Protein AF-I1XH68-F1 (afdb_monomer)

Structure (mmCIF, N/CA/C/O backbone):
data_AF-I1XH68-F1
#
_entry.id   AF-I1XH68-F1
#
loop_
_atom_site.group_PDB
_atom_site.id
_atom_site.type_symbol
_atom_site.label_atom_id
_atom_site.label_alt_id
_atom_site.label_comp_id
_atom_site.label_asym_id
_atom_site.label_entity_id
_atom_site.label_seq_id
_atom_site.pdbx_PDB_ins_code
_atom_site.Cartn_x
_atom_site.Cartn_y
_atom_site.Cartn_z
_atom_site.occupancy
_atom_site.B_iso_or_equiv
_atom_site.auth_seq_id
_atom_site.auth_comp_id
_atom_site.auth_asym_id
_atom_site.auth_atom_id
_atom_site.pdbx_PDB_model_num
ATOM 1 N N . MET A 1 1 ? -33.052 41.067 -39.743 1.00 40.41 1 MET A N 1
ATOM 2 C CA . MET A 1 1 ? -32.622 39.948 -38.879 1.00 40.41 1 MET A CA 1
ATOM 3 C C . MET A 1 1 ? -31.114 39.815 -39.006 1.00 40.41 1 MET A C 1
ATOM 5 O O . MET A 1 1 ? -30.659 39.546 -40.106 1.00 40.41 1 MET A O 1
ATOM 9 N N . ASN A 1 2 ? -30.345 40.061 -37.941 1.00 58.41 2 ASN A N 1
ATOM 10 C CA . ASN A 1 2 ? -28.891 39.876 -37.987 1.00 58.41 2 ASN A CA 1
ATOM 11 C C . ASN A 1 2 ? -28.581 38.387 -37.828 1.00 58.41 2 ASN A C 1
ATOM 13 O O . ASN A 1 2 ? -28.777 37.819 -36.751 1.00 58.41 2 ASN A O 1
ATOM 17 N N . GLU A 1 3 ? -28.136 37.748 -38.904 1.00 68.50 3 GLU A N 1
ATOM 18 C CA . GLU A 1 3 ? -27.635 36.382 -38.844 1.00 68.50 3 GLU A CA 1
ATOM 19 C C . GLU A 1 3 ? -26.304 36.380 -38.087 1.00 68.50 3 GLU A C 1
ATOM 21 O O . GLU A 1 3 ? -25.328 36.991 -38.517 1.00 68.50 3 GLU A O 1
ATOM 26 N N . LYS A 1 4 ? -26.278 35.727 -36.920 1.00 76.94 4 LYS A N 1
ATOM 27 C CA . LYS A 1 4 ? -25.045 35.555 -36.143 1.00 76.94 4 LYS A CA 1
ATOM 28 C C . LYS A 1 4 ? -24.027 34.785 -36.972 1.00 76.94 4 LYS A C 1
ATOM 30 O O . LYS A 1 4 ? -24.352 33.725 -37.521 1.00 76.94 4 LYS A O 1
ATOM 35 N N . SER A 1 5 ? -22.804 35.304 -37.011 1.00 80.19 5 SER A N 1
ATOM 36 C CA . SER A 1 5 ? -21.687 34.703 -37.734 1.00 80.19 5 SER A CA 1
ATOM 37 C C . SER A 1 5 ? -21.442 33.255 -37.266 1.00 80.19 5 SER A C 1
ATOM 39 O O . SER A 1 5 ? -21.780 32.882 -36.133 1.00 80.19 5 SER A O 1
ATOM 41 N N . PRO A 1 6 ? -20.877 32.383 -38.120 1.00 81.06 6 PRO A N 1
ATOM 42 C CA . PRO A 1 6 ? -20.638 30.983 -37.764 1.00 81.06 6 PRO A CA 1
ATOM 43 C C . PRO A 1 6 ? -19.770 30.824 -36.501 1.00 81.06 6 PRO A C 1
ATOM 45 O O . PRO A 1 6 ? -20.003 29.900 -35.717 1.00 81.06 6 PRO A O 1
ATOM 48 N N . SER A 1 7 ? -18.842 31.754 -36.250 1.00 80.12 7 SER A N 1
ATOM 49 C CA . SER A 1 7 ? -18.022 31.799 -35.033 1.00 80.12 7 SER A CA 1
ATOM 50 C C . SER A 1 7 ? -18.842 32.143 -33.782 1.00 80.12 7 SER A C 1
ATOM 52 O O . SER A 1 7 ? -18.723 31.453 -32.771 1.00 80.12 7 SER A O 1
ATOM 54 N N . GLU A 1 8 ? -19.752 33.118 -33.840 1.00 86.00 8 GLU A N 1
ATOM 55 C CA . GLU A 1 8 ? -20.644 33.452 -32.715 1.00 86.00 8 GLU A CA 1
ATOM 56 C C . GLU A 1 8 ? -21.584 32.299 -32.345 1.00 86.00 8 GLU A C 1
ATOM 58 O O . GLU A 1 8 ? -21.864 32.054 -31.164 1.00 86.00 8 GLU A O 1
ATOM 63 N N . ARG A 1 9 ? -22.060 31.552 -33.349 1.00 89.00 9 ARG A N 1
ATOM 64 C CA . ARG A 1 9 ? -22.889 30.356 -33.138 1.00 89.00 9 ARG A CA 1
ATOM 65 C C . ARG A 1 9 ? -22.095 29.244 -32.458 1.00 89.00 9 ARG A C 1
ATOM 67 O O . ARG A 1 9 ? -22.637 28.571 -31.581 1.00 89.00 9 ARG A O 1
ATOM 74 N N . PHE A 1 10 ? -20.830 29.060 -32.832 1.00 89.69 10 PHE A N 1
ATOM 75 C CA . PHE A 1 10 ? -19.936 28.099 -32.191 1.00 89.69 10 PHE A CA 1
ATOM 76 C C . PHE A 1 10 ? -19.645 28.481 -30.734 1.00 89.69 10 PHE A C 1
ATOM 78 O O . PHE A 1 10 ? -19.874 27.664 -29.842 1.00 89.69 10 PHE A O 1
ATOM 85 N N . LEU A 1 11 ? -19.252 29.732 -30.475 1.00 91.81 11 LEU A N 1
ATOM 86 C CA . LEU A 1 11 ? -18.965 30.232 -29.125 1.00 91.81 11 LEU A CA 1
ATOM 87 C C . LEU A 1 11 ? -20.186 30.134 -28.204 1.00 91.81 11 LEU A C 1
ATOM 89 O O . LEU A 1 11 ? -20.069 29.671 -27.072 1.00 91.81 11 LEU A O 1
ATOM 93 N N . SER A 1 12 ? -21.379 30.465 -28.707 1.00 89.31 12 SER A N 1
ATOM 94 C CA . SER A 1 12 ? -22.627 30.335 -27.939 1.00 89.31 12 SER A CA 1
ATOM 95 C C . SER A 1 12 ? -22.934 28.878 -27.567 1.00 89.31 12 SER A C 1
ATOM 97 O O . SER A 1 12 ? -23.388 28.593 -26.458 1.00 89.31 12 SER A O 1
ATOM 99 N N . ARG A 1 13 ? -22.685 27.932 -28.485 1.00 89.69 13 ARG A N 1
ATOM 100 C CA . ARG A 1 13 ? -22.879 26.493 -28.234 1.00 89.69 13 ARG A CA 1
ATOM 101 C C . ARG A 1 13 ? -21.835 25.943 -27.267 1.00 89.69 13 ARG A C 1
ATOM 103 O O . ARG A 1 13 ? -22.174 25.121 -26.420 1.00 89.69 13 ARG A O 1
ATOM 110 N N . TRP A 1 14 ? -20.590 26.395 -27.384 1.00 87.62 14 TRP A N 1
ATOM 111 C CA . TRP A 1 14 ? -19.494 25.968 -26.521 1.00 87.62 14 TRP A CA 1
ATOM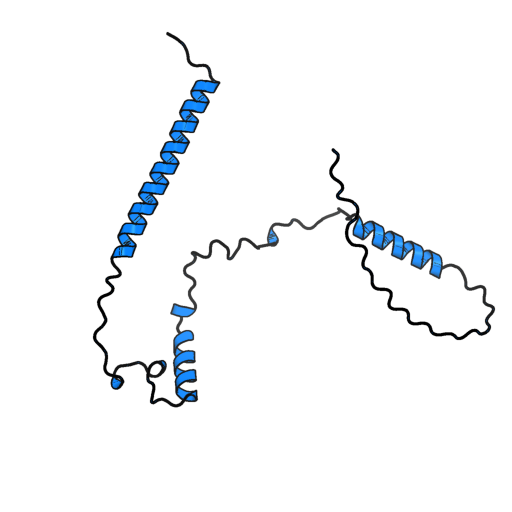 112 C C . TRP A 1 14 ? -19.646 26.498 -25.095 1.00 87.62 14 TRP A C 1
ATOM 114 O O . TRP A 1 14 ? -19.556 25.712 -24.155 1.00 87.62 14 TRP A O 1
ATOM 124 N N . SER A 1 15 ? -19.985 27.782 -24.940 1.00 90.69 15 SER A N 1
ATOM 125 C CA . SER A 1 15 ? -20.281 28.403 -23.645 1.00 90.69 15 SER A CA 1
ATOM 126 C C . SER A 1 15 ? -21.422 27.678 -22.930 1.00 90.69 15 SER A C 1
ATOM 128 O O . SER A 1 15 ? -21.255 27.261 -21.787 1.00 90.69 15 SER A O 1
ATOM 130 N N . ARG A 1 16 ? -22.536 27.402 -23.628 1.00 89.12 16 ARG A N 1
ATOM 131 C CA . ARG A 1 16 ? -23.655 26.644 -23.048 1.00 89.12 16 ARG A CA 1
ATOM 132 C C . ARG A 1 16 ? -23.243 25.236 -22.621 1.00 89.12 16 ARG A C 1
ATOM 134 O O . ARG A 1 16 ? -23.624 24.801 -21.543 1.00 89.12 16 ARG A O 1
ATOM 141 N N . ARG A 1 17 ? -22.459 24.529 -23.442 1.00 85.50 17 ARG A N 1
ATOM 142 C CA . ARG A 1 17 ? -21.965 23.188 -23.099 1.00 85.50 17 ARG A CA 1
ATOM 143 C C . ARG A 1 17 ? -21.060 23.222 -21.867 1.00 85.50 17 ARG A C 1
ATOM 145 O O . ARG A 1 17 ? -21.226 22.383 -20.997 1.00 85.50 17 ARG A O 1
ATOM 152 N N . LYS A 1 18 ? -20.147 24.193 -21.778 1.00 87.62 18 LYS A N 1
ATOM 153 C CA . LYS A 1 18 ? -19.244 24.363 -20.629 1.00 87.62 18 LYS A CA 1
ATOM 154 C C . LYS A 1 18 ? -19.980 24.756 -19.345 1.00 87.62 18 LYS A C 1
ATOM 156 O O . LYS A 1 18 ? -19.622 24.274 -18.279 1.00 87.62 18 LYS A O 1
ATOM 161 N N . GLN A 1 19 ? -21.029 25.571 -19.441 1.00 78.62 19 GLN A N 1
ATOM 162 C CA . GLN A 1 19 ? -21.893 25.873 -18.295 1.00 78.62 19 GLN A CA 1
ATOM 163 C C . GLN A 1 19 ? -22.697 24.644 -17.852 1.00 78.62 19 GLN A C 1
ATOM 165 O O . GLN A 1 19 ? -22.799 24.381 -16.663 1.00 78.62 19 GLN A O 1
ATOM 170 N N . GLN A 1 20 ? -23.220 23.850 -18.792 1.00 78.25 20 GLN A N 1
ATOM 171 C CA . GLN A 1 20 ? -23.956 22.623 -18.467 1.00 78.25 20 GLN A CA 1
ATOM 172 C C . GLN A 1 20 ? -23.083 21.558 -17.791 1.00 78.25 20 GLN A C 1
ATOM 174 O O . GLN A 1 20 ? -23.575 20.881 -16.896 1.00 78.25 20 GLN A O 1
ATOM 179 N N . THR A 1 21 ? -21.812 21.408 -18.187 1.00 76.88 21 THR A N 1
ATOM 180 C CA . THR A 1 21 ? -20.889 20.469 -17.522 1.00 76.88 21 THR A CA 1
ATOM 181 C C . THR A 1 21 ? -20.563 20.907 -16.100 1.00 76.88 21 THR A C 1
ATOM 183 O O . THR A 1 21 ? -20.602 20.082 -15.202 1.00 76.88 21 THR A O 1
ATOM 186 N N . ASN A 1 22 ? -20.326 22.204 -15.885 1.00 75.25 22 ASN A N 1
ATOM 187 C CA . ASN A 1 22 ? -20.013 22.742 -14.561 1.00 75.25 22 ASN A CA 1
ATOM 188 C C . ASN A 1 22 ? -21.203 22.579 -13.587 1.00 75.25 22 ASN A C 1
ATOM 190 O O . ASN A 1 22 ? -21.033 22.046 -12.500 1.00 75.25 22 ASN A O 1
ATOM 194 N N . ILE A 1 23 ? -22.433 22.866 -14.035 1.00 73.00 23 ILE A N 1
ATOM 195 C CA . ILE A 1 23 ? -23.653 22.644 -13.231 1.00 73.00 23 ILE A CA 1
ATOM 196 C C . ILE A 1 23 ? -23.871 21.147 -12.926 1.00 73.00 23 ILE A C 1
ATOM 198 O O . ILE A 1 23 ? -24.336 20.783 -11.846 1.00 73.00 23 ILE A O 1
ATOM 202 N N . ALA A 1 24 ? -23.553 20.251 -13.867 1.00 68.19 24 ALA A N 1
ATOM 203 C CA . ALA A 1 24 ? -23.648 18.808 -13.637 1.00 68.19 24 ALA A CA 1
ATOM 204 C C . ALA A 1 24 ? -22.602 18.306 -12.622 1.00 68.19 24 ALA A C 1
ATOM 206 O O . ALA A 1 24 ? -22.910 17.426 -11.823 1.00 68.19 24 ALA A O 1
ATOM 207 N N . GLU A 1 25 ? -21.397 18.880 -12.623 1.00 64.56 25 GLU A N 1
ATOM 208 C CA . GLU A 1 25 ? -20.341 18.589 -11.644 1.00 64.56 25 GLU A CA 1
ATOM 209 C C . GLU A 1 25 ? -20.702 19.133 -10.252 1.00 64.56 25 GLU A C 1
ATOM 211 O O . GLU A 1 25 ? -20.626 18.393 -9.273 1.00 64.56 25 GLU A O 1
ATOM 216 N N . GLU A 1 26 ? -21.196 20.370 -10.147 1.00 60.88 26 GLU A N 1
ATOM 217 C CA . GLU A 1 26 ? -21.647 20.962 -8.877 1.00 60.88 26 GLU A CA 1
ATOM 218 C C . GLU A 1 26 ? -22.806 20.161 -8.259 1.00 60.88 26 GLU A C 1
ATOM 220 O O . GLU A 1 26 ? -22.746 19.771 -7.094 1.00 60.88 26 GLU A O 1
ATOM 225 N N . THR A 1 27 ? -23.815 19.793 -9.056 1.00 60.19 27 THR A N 1
ATOM 226 C CA . THR A 1 27 ? -24.951 18.985 -8.568 1.00 60.19 27 THR A CA 1
ATOM 227 C C . THR A 1 27 ? -24.573 17.544 -8.211 1.00 60.19 27 THR A C 1
ATOM 229 O O . THR A 1 27 ? -25.211 16.950 -7.340 1.00 60.19 27 THR A O 1
ATOM 232 N N . ALA A 1 28 ? -23.545 16.964 -8.840 1.00 59.97 28 ALA A N 1
ATOM 233 C CA . ALA A 1 28 ? -23.004 15.661 -8.449 1.00 59.97 28 ALA A CA 1
ATOM 234 C C . ALA A 1 28 ? -22.205 15.749 -7.137 1.00 59.97 28 ALA A C 1
ATOM 236 O O . ALA A 1 28 ? -22.332 14.872 -6.280 1.00 59.97 28 ALA A O 1
ATOM 237 N N . THR A 1 29 ? -21.454 16.836 -6.947 1.00 58.41 29 THR A N 1
ATOM 238 C CA . THR A 1 29 ? -20.648 17.082 -5.742 1.00 58.41 29 THR A CA 1
ATOM 239 C C . THR A 1 29 ? -21.539 17.337 -4.522 1.00 58.41 29 THR A C 1
ATOM 241 O O . THR A 1 29 ? -21.320 16.751 -3.464 1.00 58.41 29 THR A O 1
ATOM 244 N N . GLU A 1 30 ? -22.621 18.109 -4.674 1.00 57.22 30 GLU A N 1
ATOM 245 C CA . GLU A 1 30 ? -23.604 18.358 -3.605 1.00 57.22 30 GLU A CA 1
ATOM 246 C C . GLU A 1 30 ? -24.369 17.091 -3.185 1.00 57.22 30 GLU A C 1
ATOM 248 O O . GLU A 1 30 ? -24.631 16.875 -1.999 1.00 57.22 30 GLU A O 1
ATOM 253 N N . LYS A 1 31 ? -24.698 16.209 -4.137 1.00 57.34 31 LYS A N 1
ATOM 254 C CA . LYS A 1 31 ? -25.375 14.935 -3.840 1.00 57.34 31 LYS A CA 1
ATOM 255 C C . LYS A 1 31 ? -24.461 13.942 -3.117 1.00 57.34 31 LYS A C 1
ATOM 257 O O . LYS A 1 31 ? -24.944 13.170 -2.289 1.00 57.34 31 LYS A O 1
ATOM 262 N N . SER A 1 32 ? -23.161 13.981 -3.409 1.00 56.66 32 SER A N 1
ATOM 263 C CA . SER A 1 32 ? -22.158 13.174 -2.710 1.00 56.66 32 SER A CA 1
ATOM 264 C C . SER A 1 32 ? -21.905 13.710 -1.295 1.00 56.66 32 SER A C 1
ATOM 266 O O . SER A 1 32 ? -21.931 12.941 -0.336 1.00 56.66 32 SER A O 1
ATOM 268 N N . ALA A 1 33 ? -21.812 15.035 -1.135 1.00 54.75 33 ALA A N 1
ATOM 269 C CA . ALA A 1 33 ? -21.614 15.685 0.162 1.00 54.75 33 ALA A CA 1
ATOM 270 C C . ALA A 1 33 ? -22.790 15.483 1.141 1.00 54.75 33 ALA A C 1
ATOM 272 O O . ALA A 1 33 ? -22.579 15.389 2.348 1.00 54.75 33 ALA A O 1
ATOM 273 N N . LEU A 1 34 ? -24.033 15.362 0.652 1.00 53.03 34 LEU A N 1
ATOM 274 C CA . LEU A 1 34 ? -25.195 15.082 1.510 1.00 53.03 34 LEU A CA 1
ATOM 275 C C . LEU A 1 34 ? -25.165 13.664 2.117 1.00 53.03 34 LEU A C 1
ATOM 277 O O . LEU A 1 34 ? -25.792 13.426 3.148 1.00 53.03 34 LEU A O 1
ATOM 281 N N . THR A 1 35 ? -24.433 12.727 1.508 1.00 50.09 35 THR A N 1
ATOM 282 C CA . THR A 1 35 ? -24.331 11.344 2.006 1.00 50.09 35 THR A CA 1
ATOM 283 C C . THR A 1 35 ? -23.272 11.209 3.110 1.00 50.09 35 THR A C 1
ATOM 285 O O . THR A 1 35 ? -23.460 10.418 4.032 1.00 50.09 35 THR A O 1
ATOM 288 N N . GLU A 1 36 ? -22.210 12.023 3.093 1.00 52.81 36 GLU A N 1
ATOM 289 C CA . GLU A 1 36 ? -21.150 11.996 4.118 1.00 52.81 36 GLU A CA 1
ATOM 290 C C . GLU A 1 36 ? -21.560 12.626 5.460 1.00 52.81 36 GLU A C 1
ATOM 292 O O . GLU A 1 36 ? -21.035 12.249 6.506 1.00 52.81 36 GLU A O 1
ATOM 297 N N . GLN A 1 37 ? -22.549 13.526 5.479 1.00 51.16 37 GLN A N 1
ATOM 298 C CA . GLN A 1 37 ? -22.984 14.198 6.716 1.00 51.16 37 GLN A CA 1
ATOM 299 C C . GLN A 1 37 ? -23.811 13.322 7.674 1.00 51.16 37 GLN A C 1
ATOM 301 O O . GLN A 1 37 ? -24.247 13.802 8.718 1.00 51.16 37 GLN A O 1
ATOM 306 N N . ASN A 1 38 ? -24.024 12.039 7.362 1.00 47.84 38 ASN A N 1
ATOM 307 C CA . ASN A 1 38 ? -24.677 11.090 8.274 1.00 47.84 38 ASN A CA 1
ATOM 308 C C . ASN A 1 38 ? -23.691 10.298 9.153 1.00 47.84 38 ASN A C 1
ATOM 310 O O . ASN A 1 38 ? -24.082 9.348 9.828 1.00 47.84 38 ASN A O 1
ATOM 314 N N . LEU A 1 39 ? -22.417 10.698 9.193 1.00 51.91 39 LEU A N 1
ATOM 315 C CA . LEU A 1 39 ? -21.490 10.306 10.253 1.00 51.91 39 LEU A CA 1
ATOM 316 C C . LEU A 1 39 ? -21.767 11.182 11.481 1.00 51.91 39 LEU A C 1
ATOM 318 O O . LEU A 1 39 ? -21.041 12.124 11.781 1.00 51.91 39 LEU A O 1
ATOM 322 N N . THR A 1 40 ? -22.881 10.905 12.159 1.00 47.69 40 THR A N 1
ATOM 323 C CA . THR A 1 40 ? -23.170 11.509 13.462 1.00 47.69 40 THR A CA 1
ATOM 324 C C . THR A 1 40 ? -22.078 11.071 14.439 1.00 47.69 40 THR A C 1
ATOM 326 O O . THR A 1 40 ? -21.977 9.892 14.774 1.00 47.69 40 THR A O 1
ATOM 329 N N . ASP A 1 41 ? -21.269 12.035 14.875 1.00 55.59 41 ASP A N 1
ATOM 330 C CA . ASP A 1 41 ? -20.301 11.962 15.975 1.00 55.59 41 ASP A CA 1
ATOM 331 C C . ASP A 1 41 ? -21.053 11.881 17.319 1.00 55.59 41 ASP A C 1
ATOM 333 O O . ASP A 1 41 ? -20.973 12.760 18.175 1.00 55.59 41 ASP A O 1
ATOM 337 N N . GLU A 1 42 ? -21.902 10.861 17.475 1.00 55.59 42 GLU A N 1
ATOM 338 C CA . GLU A 1 42 ? -22.427 10.500 18.786 1.00 55.59 42 GLU A CA 1
ATOM 339 C C . GLU A 1 42 ? -21.307 9.741 19.509 1.00 55.59 42 GLU A C 1
ATOM 341 O O . GLU A 1 42 ? -20.822 8.733 18.978 1.00 55.59 42 GLU A O 1
ATOM 346 N N . PRO A 1 43 ? -20.863 10.186 20.699 1.00 56.25 43 PRO A N 1
ATOM 347 C CA . PRO A 1 43 ? -19.843 9.468 21.439 1.00 56.25 43 PRO A CA 1
ATOM 348 C C . PRO A 1 43 ? -20.364 8.064 21.739 1.00 56.25 43 PRO A C 1
ATOM 350 O O . PRO A 1 43 ? -21.298 7.882 22.522 1.00 56.25 43 PRO A O 1
ATOM 353 N N . ALA A 1 44 ? -19.754 7.068 21.095 1.00 63.28 44 ALA A N 1
ATOM 354 C CA . ALA A 1 44 ? -20.043 5.669 21.355 1.00 63.28 44 ALA A CA 1
ATOM 355 C C . ALA A 1 44 ? -19.987 5.419 22.873 1.00 63.28 44 ALA A C 1
ATOM 357 O O . ALA A 1 44 ? -19.077 5.933 23.536 1.00 63.28 44 ALA A O 1
ATOM 358 N N . PRO A 1 45 ? -20.928 4.643 23.445 1.00 63.22 45 PRO A N 1
ATOM 359 C CA . PRO A 1 45 ? -20.936 4.378 24.875 1.00 63.22 45 PRO A CA 1
ATOM 360 C C . PRO A 1 45 ? -19.572 3.820 25.279 1.00 63.22 45 PRO A C 1
ATOM 362 O O . PRO A 1 45 ? -19.063 2.901 24.629 1.00 63.22 45 PRO A O 1
ATOM 365 N N . ALA A 1 46 ? -18.974 4.406 26.319 1.00 62.06 46 ALA A N 1
ATOM 366 C CA . ALA A 1 46 ? -17.694 3.975 26.861 1.00 62.06 46 ALA A CA 1
ATOM 367 C C . ALA A 1 46 ? -17.799 2.493 27.245 1.00 62.06 46 ALA A C 1
ATOM 369 O O . ALA A 1 46 ? -18.370 2.141 28.275 1.00 62.06 46 ALA A O 1
ATOM 370 N N . LYS A 1 47 ? -17.308 1.615 26.367 1.00 64.62 47 LYS A N 1
ATOM 371 C CA . LYS A 1 47 ? -17.255 0.179 26.623 1.00 64.62 47 LYS A CA 1
ATOM 372 C C . LYS A 1 47 ? -16.263 -0.062 27.745 1.00 64.62 47 LYS A C 1
ATOM 374 O O . LYS A 1 47 ? -15.164 0.494 27.733 1.00 64.62 47 LYS A O 1
ATOM 379 N N . GLU A 1 48 ? -16.649 -0.897 28.699 1.00 73.38 48 GLU A N 1
ATOM 380 C CA . GLU A 1 48 ? -15.737 -1.334 29.745 1.00 73.38 48 GLU A CA 1
ATOM 381 C C . GLU A 1 48 ? -14.500 -2.004 29.119 1.00 73.38 48 GLU A C 1
ATOM 383 O O . GLU A 1 48 ? -14.619 -2.676 28.089 1.00 73.38 48 GLU A O 1
ATOM 388 N N . PRO A 1 49 ? -13.302 -1.877 29.721 1.00 65.12 49 PRO A N 1
ATOM 389 C CA . PRO A 1 49 ? -12.057 -2.445 29.182 1.00 65.12 49 PRO A CA 1
ATOM 390 C C . PRO A 1 49 ? -12.139 -3.963 28.937 1.00 65.12 49 PRO A C 1
ATOM 392 O O . PRO A 1 49 ? -11.418 -4.499 28.093 1.00 65.12 49 PRO A O 1
ATOM 395 N N . ALA A 1 50 ? -13.052 -4.656 29.626 1.00 69.75 50 ALA A N 1
ATOM 396 C CA . ALA A 1 50 ? -13.340 -6.074 29.437 1.00 69.75 50 ALA A CA 1
ATOM 397 C C . ALA A 1 50 ? -14.028 -6.402 28.096 1.00 69.75 50 ALA A C 1
ATOM 399 O O . ALA A 1 50 ? -13.837 -7.507 27.585 1.00 69.75 50 ALA A O 1
ATOM 400 N N . ASP A 1 51 ? -14.744 -5.452 27.494 1.00 79.19 51 ASP A N 1
ATOM 401 C CA . ASP A 1 51 ? -15.433 -5.606 26.204 1.00 79.19 51 ASP A CA 1
ATOM 402 C C . ASP A 1 51 ? -14.584 -5.135 25.018 1.00 79.19 51 ASP A C 1
ATOM 404 O O . ASP A 1 51 ? -14.928 -5.358 23.853 1.00 79.19 51 ASP A O 1
ATOM 408 N N . LEU A 1 52 ? -13.447 -4.492 25.294 1.00 83.06 52 LEU A N 1
ATOM 409 C CA . LEU A 1 52 ? -12.529 -4.053 24.255 1.00 83.06 52 LEU A CA 1
ATOM 410 C C . LEU A 1 52 ? -11.792 -5.256 23.650 1.00 83.06 52 LEU A C 1
ATOM 412 O O . LEU A 1 52 ? -11.468 -6.217 24.357 1.00 83.06 52 LEU A O 1
ATOM 416 N N . PRO A 1 53 ? -11.476 -5.236 22.348 1.00 84.62 53 PRO A N 1
ATOM 417 C CA . PRO A 1 53 ? -10.647 -6.269 21.748 1.00 84.62 53 PRO A CA 1
ATOM 418 C C . PRO A 1 53 ? -9.240 -6.260 22.367 1.00 84.62 53 PRO A C 1
ATOM 420 O O . PRO A 1 53 ? -8.736 -5.220 22.784 1.00 84.62 53 PRO A O 1
ATOM 423 N N . LEU A 1 54 ? -8.581 -7.423 22.395 1.00 86.00 54 LEU A N 1
ATOM 424 C CA . LEU A 1 54 ? -7.283 -7.624 23.064 1.00 86.00 54 LEU A CA 1
ATOM 425 C C . LEU A 1 54 ? -6.197 -6.609 22.669 1.00 86.00 54 LEU A C 1
ATOM 427 O O . LEU A 1 54 ? -5.345 -6.279 23.484 1.00 86.00 54 LEU A O 1
ATOM 431 N N . TRP A 1 55 ? -6.223 -6.103 21.433 1.00 87.88 55 TRP A N 1
ATOM 432 C CA . TRP A 1 55 ? -5.254 -5.115 20.954 1.00 87.88 55 TRP A CA 1
ATOM 433 C C . TRP A 1 55 ? -5.497 -3.690 21.481 1.00 87.88 55 TRP A C 1
ATOM 435 O O . TRP A 1 55 ? -4.595 -2.860 21.391 1.00 87.88 55 TRP A O 1
ATOM 445 N N . GLN A 1 56 ? -6.679 -3.393 22.025 1.00 88.44 56 GLN A N 1
ATOM 446 C CA . GLN A 1 56 ? -7.059 -2.067 22.528 1.00 88.44 56 GLN A CA 1
ATOM 447 C C . GLN A 1 56 ? -6.969 -1.965 24.060 1.00 88.44 56 GLN A C 1
ATOM 449 O O . GLN A 1 56 ? -7.010 -0.868 24.602 1.00 88.44 56 GLN A O 1
ATOM 454 N N . ARG A 1 57 ? -6.818 -3.095 24.760 1.00 88.12 57 ARG A N 1
ATOM 455 C CA . ARG A 1 57 ? -6.637 -3.127 26.217 1.00 88.12 57 ARG A CA 1
ATOM 456 C C . ARG A 1 57 ? -5.227 -2.666 26.603 1.00 88.12 57 ARG A C 1
ATOM 458 O O . ARG A 1 57 ? -4.260 -2.950 25.889 1.00 88.12 57 ARG A O 1
ATOM 465 N N . GLU A 1 58 ? -5.119 -1.970 27.732 1.00 84.25 58 GLU A N 1
ATOM 466 C CA . GLU A 1 58 ? -3.835 -1.520 28.293 1.00 84.25 58 GLU A CA 1
ATOM 467 C C . GLU A 1 58 ? -3.147 -2.620 29.119 1.00 84.25 58 GLU A C 1
ATOM 469 O O . GLU A 1 58 ? -1.925 -2.729 29.089 1.00 84.25 58 GLU A O 1
ATOM 474 N N . ASP A 1 59 ? -3.922 -3.517 29.735 1.00 85.06 59 ASP A N 1
ATOM 475 C CA . ASP A 1 59 ? -3.438 -4.566 30.651 1.00 85.06 59 ASP A CA 1
ATOM 476 C C . ASP A 1 59 ? -2.883 -5.832 29.958 1.00 85.06 59 ASP A C 1
ATOM 478 O O . ASP A 1 59 ? -2.856 -6.916 30.545 1.00 85.06 59 ASP A O 1
ATOM 482 N N . VAL A 1 60 ? -2.486 -5.748 28.684 1.00 87.00 60 VAL A N 1
ATOM 483 C CA . VAL A 1 60 ? -2.084 -6.916 27.880 1.00 87.00 60 VAL A CA 1
ATOM 484 C C . VAL A 1 60 ? -0.596 -6.869 27.552 1.00 87.00 60 VAL A C 1
ATOM 486 O O . VAL A 1 60 ? -0.072 -5.844 27.117 1.00 87.00 60 VAL A O 1
ATOM 489 N N . ASP A 1 61 ? 0.070 -8.016 27.706 1.00 92.94 61 ASP A N 1
ATOM 490 C CA . ASP A 1 61 ? 1.474 -8.203 27.340 1.00 92.94 61 ASP A CA 1
ATOM 491 C C . ASP A 1 61 ? 1.754 -7.750 25.886 1.00 92.94 61 ASP A C 1
ATOM 493 O O . ASP A 1 61 ? 0.973 -8.062 24.970 1.00 92.94 61 ASP A O 1
ATOM 497 N N . PRO A 1 62 ? 2.861 -7.023 25.633 1.00 90.25 62 PRO A N 1
ATOM 498 C CA . PRO A 1 62 ? 3.165 -6.461 24.320 1.00 90.25 62 PRO A CA 1
ATOM 499 C C . PRO A 1 62 ? 3.246 -7.501 23.198 1.00 90.25 62 PRO A C 1
ATOM 501 O O . PRO A 1 62 ? 2.906 -7.178 22.057 1.00 90.25 62 PRO A O 1
ATOM 504 N N . GLU A 1 63 ? 3.665 -8.738 23.473 1.00 93.25 63 GLU A N 1
ATOM 505 C CA . GLU A 1 63 ? 3.747 -9.779 22.446 1.00 93.25 63 GLU A CA 1
ATOM 506 C C . GLU A 1 63 ? 2.352 -10.279 22.059 1.00 93.25 63 GLU A C 1
ATOM 508 O O . GLU A 1 63 ? 2.024 -10.408 20.876 1.00 93.25 63 GLU A O 1
ATOM 513 N N . THR A 1 64 ? 1.475 -10.443 23.047 1.00 91.44 64 THR A N 1
ATOM 514 C CA . THR A 1 64 ? 0.067 -10.801 22.820 1.00 91.44 64 THR A CA 1
ATOM 515 C C . THR A 1 64 ? -0.667 -9.704 22.041 1.00 91.44 64 THR A C 1
ATOM 517 O O . THR A 1 64 ? -1.421 -9.991 21.105 1.00 91.44 64 THR A O 1
ATOM 520 N N . LYS A 1 65 ? -0.385 -8.430 22.346 1.00 93.00 65 LYS A N 1
ATOM 521 C CA . LYS A 1 65 ? -0.922 -7.274 21.610 1.00 93.00 65 LYS A CA 1
ATOM 522 C C . LYS A 1 65 ? -0.468 -7.265 20.147 1.00 93.00 65 LYS A C 1
ATOM 524 O O . LYS A 1 65 ? -1.297 -7.094 19.249 1.00 93.00 65 LYS A O 1
ATOM 529 N N . LYS A 1 66 ? 0.819 -7.523 19.881 1.00 93.31 66 LYS A N 1
ATOM 530 C CA . LYS A 1 66 ? 1.358 -7.655 18.514 1.00 93.31 66 LYS A CA 1
ATOM 531 C C . LYS A 1 66 ? 0.698 -8.794 17.742 1.00 93.31 66 LYS A C 1
ATOM 533 O O . LYS A 1 66 ? 0.366 -8.624 16.570 1.00 93.31 66 LYS A O 1
ATOM 538 N N . GLN A 1 67 ? 0.482 -9.946 18.375 1.00 94.81 67 GLN A N 1
ATOM 539 C CA . GLN A 1 67 ? -0.198 -11.077 17.739 1.00 94.81 67 GLN A CA 1
ATOM 540 C C . GLN A 1 67 ? -1.659 -10.755 17.408 1.00 94.81 67 GLN A C 1
ATOM 542 O O . GLN A 1 67 ? -2.109 -11.044 16.298 1.00 94.81 67 GLN A O 1
ATOM 547 N N . ALA A 1 68 ? -2.380 -10.101 18.323 1.00 93.56 68 ALA A N 1
ATOM 548 C CA . ALA A 1 68 ? -3.753 -9.663 18.092 1.00 93.56 68 ALA A CA 1
ATOM 549 C C . ALA A 1 68 ? -3.855 -8.675 16.915 1.00 93.56 68 ALA A C 1
ATOM 551 O O . ALA A 1 68 ? -4.712 -8.848 16.047 1.00 93.56 68 ALA A O 1
ATOM 552 N N . LEU A 1 69 ? -2.945 -7.696 16.831 1.00 93.06 69 LEU A N 1
ATOM 553 C CA . LEU A 1 69 ? -2.858 -6.769 15.696 1.00 93.06 69 LEU A CA 1
ATOM 554 C C . LEU A 1 69 ? -2.514 -7.492 14.390 1.00 93.06 69 LEU A C 1
ATOM 556 O O . LEU A 1 69 ? -3.144 -7.259 13.361 1.00 93.06 69 LEU A O 1
ATOM 560 N N . ARG A 1 70 ? -1.564 -8.430 14.422 1.00 94.50 70 ARG A N 1
ATOM 561 C CA . ARG A 1 70 ? -1.190 -9.210 13.236 1.00 94.50 70 ARG A CA 1
ATOM 562 C C . ARG A 1 70 ? -2.347 -10.061 12.713 1.00 94.50 70 ARG A C 1
ATOM 564 O O . ARG A 1 70 ? -2.498 -10.205 11.505 1.00 94.50 70 ARG A O 1
ATOM 571 N N . ASN A 1 71 ? -3.182 -10.590 13.603 1.00 92.56 71 ASN A N 1
ATOM 572 C CA . ASN A 1 71 ? -4.399 -11.301 13.221 1.00 92.56 71 ASN A CA 1
ATOM 573 C C . ASN A 1 71 ? -5.487 -10.356 12.688 1.00 92.56 71 ASN A C 1
ATOM 575 O O . ASN A 1 71 ? -6.229 -10.746 11.790 1.00 92.56 71 ASN A O 1
ATOM 579 N N . LEU A 1 72 ? -5.578 -9.123 13.200 1.00 92.19 72 LEU A N 1
ATOM 580 C CA . LEU A 1 72 ? -6.515 -8.110 12.708 1.00 92.19 72 LEU A CA 1
ATOM 581 C C . LEU A 1 72 ? -6.221 -7.744 11.249 1.00 92.19 72 LEU A C 1
ATOM 583 O O . LEU A 1 72 ? -7.109 -7.873 10.410 1.00 92.19 72 LEU A O 1
ATOM 587 N N . PHE A 1 73 ? -4.974 -7.378 10.943 1.00 92.69 73 PHE A N 1
ATOM 588 C CA . PHE A 1 73 ? -4.563 -6.966 9.594 1.00 92.69 73 PHE A CA 1
ATOM 589 C C . PHE A 1 73 ? -4.456 -8.121 8.589 1.00 92.69 73 PHE A C 1
ATOM 591 O O . PHE A 1 73 ? -4.360 -7.887 7.392 1.00 92.69 73 PHE A O 1
ATOM 598 N N . ARG A 1 74 ? -4.511 -9.379 9.046 1.00 94.00 74 ARG A N 1
ATOM 599 C CA . ARG A 1 74 ? -4.616 -10.558 8.168 1.00 94.00 74 ARG A CA 1
ATOM 600 C C . ARG A 1 74 ? -6.028 -10.815 7.642 1.00 94.00 74 ARG A C 1
ATOM 602 O O . ARG A 1 74 ? -6.203 -11.708 6.816 1.00 94.00 74 ARG A O 1
ATOM 609 N N . LYS A 1 75 ? -7.047 -10.112 8.144 1.00 92.88 75 LYS A N 1
ATOM 610 C CA . LYS A 1 75 ? -8.422 -10.295 7.665 1.00 92.88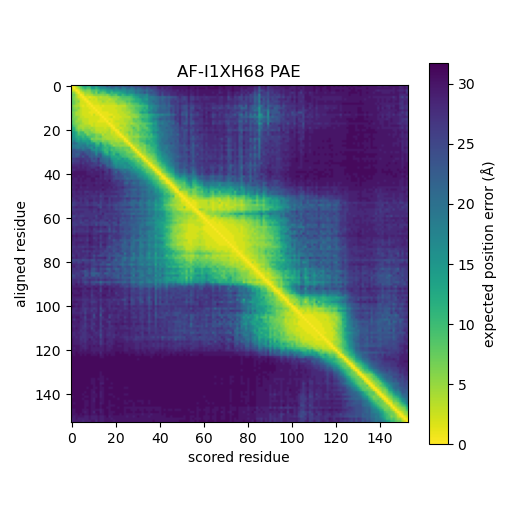 75 LYS A CA 1
ATOM 611 C C . LYS A 1 75 ? -8.542 -9.803 6.215 1.00 92.88 75 LYS A C 1
ATOM 613 O O . LYS A 1 75 ? -8.003 -8.744 5.903 1.00 92.88 75 LYS A O 1
ATOM 618 N N . PRO A 1 76 ? -9.317 -10.497 5.361 1.00 88.38 76 PRO A N 1
ATOM 619 C CA . PRO A 1 76 ? -9.411 -10.183 3.932 1.00 88.38 76 PRO A CA 1
ATOM 620 C C . PRO A 1 76 ? -9.973 -8.783 3.648 1.00 88.38 76 PRO A C 1
ATOM 622 O O . PRO A 1 76 ? -9.650 -8.203 2.620 1.00 88.38 76 PRO A O 1
ATOM 625 N N . GLY A 1 77 ? -10.747 -8.207 4.575 1.00 88.00 77 GLY A N 1
ATOM 626 C CA . GLY A 1 77 ? -11.251 -6.836 4.445 1.00 88.00 77 GLY A CA 1
ATOM 627 C C . GLY A 1 77 ? -10.160 -5.759 4.446 1.00 88.00 77 GLY A C 1
ATOM 628 O O . GLY A 1 77 ? -10.394 -4.688 3.914 1.00 88.00 77 GLY A O 1
ATOM 629 N N . PHE A 1 78 ? -8.971 -6.038 4.997 1.00 87.44 78 PHE A N 1
ATOM 630 C CA . PHE A 1 78 ? -7.815 -5.130 4.910 1.00 87.44 78 PHE A CA 1
ATOM 631 C C . PHE A 1 78 ? -6.941 -5.389 3.678 1.00 87.44 78 PHE A C 1
ATOM 633 O O . PHE A 1 78 ? -6.018 -4.631 3.413 1.00 87.44 78 PHE A O 1
ATOM 640 N N . THR A 1 79 ? -7.179 -6.488 2.959 1.00 87.75 79 THR A N 1
ATOM 641 C CA . THR A 1 79 ? -6.448 -6.835 1.730 1.00 87.75 79 THR A CA 1
ATOM 642 C C . THR A 1 79 ? -7.167 -6.320 0.486 1.00 87.75 79 THR A C 1
ATOM 644 O O . THR A 1 79 ? -6.558 -6.211 -0.571 1.00 87.75 79 THR A O 1
ATOM 647 N N . GLN A 1 80 ? -8.460 -6.021 0.599 1.00 86.56 80 GLN A N 1
ATOM 648 C CA . GLN A 1 80 ? -9.253 -5.506 -0.501 1.00 86.56 80 GLN A CA 1
ATOM 649 C C . GLN A 1 80 ? -9.020 -4.005 -0.664 1.00 86.56 80 GLN A C 1
ATOM 651 O O . GLN A 1 80 ? -9.328 -3.228 0.237 1.00 86.56 80 GLN A O 1
ATOM 656 N N . THR A 1 81 ? -8.493 -3.621 -1.822 1.00 83.75 81 THR A N 1
ATOM 657 C CA . THR A 1 81 ? -8.472 -2.232 -2.276 1.00 83.75 81 THR A CA 1
ATOM 658 C C . THR A 1 81 ? -9.876 -1.835 -2.739 1.00 83.75 81 THR A C 1
ATOM 660 O O . THR A 1 81 ? -10.663 -2.677 -3.189 1.00 83.75 81 THR A O 1
ATOM 663 N N . ASP A 1 82 ? -10.235 -0.565 -2.572 1.00 82.81 82 ASP A N 1
ATOM 664 C CA . ASP A 1 82 ? -11.560 -0.037 -2.928 1.00 82.81 82 ASP A CA 1
ATOM 665 C C . ASP A 1 82 ? -11.714 0.224 -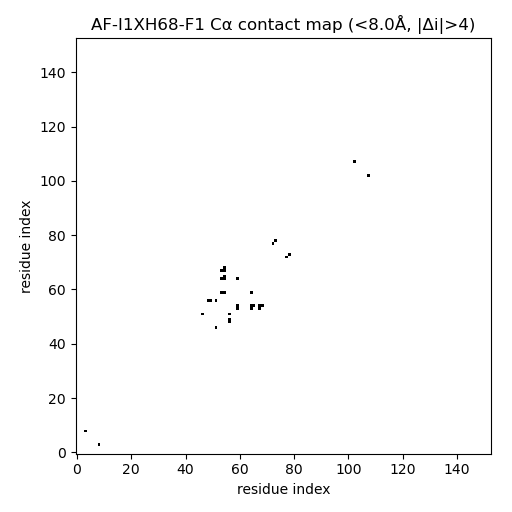4.439 1.00 82.81 82 ASP A C 1
ATOM 667 O O . ASP A 1 82 ? -12.816 0.493 -4.918 1.00 82.81 82 ASP A O 1
ATOM 671 N N . GLY A 1 83 ? -10.618 0.097 -5.195 1.00 81.94 83 GLY A N 1
ATOM 672 C CA . GLY A 1 83 ? -10.575 0.340 -6.633 1.00 81.94 83 GLY A CA 1
ATOM 673 C C . GLY A 1 83 ? -10.729 1.815 -7.014 1.00 81.94 83 GLY A C 1
ATOM 674 O O . GLY A 1 83 ? -10.909 2.107 -8.195 1.00 81.94 83 GLY A O 1
ATOM 675 N N . LEU A 1 84 ? -10.664 2.736 -6.046 1.00 85.94 84 LEU A N 1
ATOM 676 C CA . LEU A 1 84 ? -10.624 4.188 -6.257 1.00 85.94 84 LEU A CA 1
ATOM 677 C C . LEU A 1 84 ? -9.188 4.721 -6.330 1.00 85.94 84 LEU A C 1
ATOM 679 O O . LEU A 1 84 ? -8.957 5.928 -6.275 1.00 85.94 84 LEU A O 1
ATOM 683 N N . GLU A 1 85 ? -8.216 3.828 -6.490 1.00 81.38 85 GLU A N 1
ATOM 684 C CA . GLU A 1 85 ? -6.812 4.172 -6.652 1.00 81.38 85 GLU A CA 1
ATOM 685 C C . GLU A 1 85 ? -6.561 4.721 -8.069 1.00 81.38 85 GLU A C 1
ATOM 687 O O . GLU A 1 85 ? -5.969 4.070 -8.928 1.00 81.38 85 GLU A O 1
ATOM 692 N N . GLU A 1 86 ? -7.020 5.951 -8.323 1.00 80.25 86 GLU A N 1
ATOM 693 C CA . GLU A 1 86 ? -6.914 6.647 -9.617 1.00 80.25 86 GLU A CA 1
ATOM 694 C C . GLU A 1 86 ? -5.470 6.751 -10.144 1.00 80.25 86 GLU A C 1
ATOM 696 O O . GLU A 1 86 ? -5.251 6.890 -11.347 1.00 80.25 86 GLU A O 1
ATOM 701 N N . TYR A 1 87 ? -4.488 6.609 -9.249 1.00 82.56 87 TYR A N 1
ATOM 702 C CA . TYR A 1 87 ? -3.059 6.664 -9.539 1.00 82.56 87 TYR A CA 1
ATOM 703 C C . TYR A 1 87 ? -2.348 5.301 -9.590 1.00 82.56 87 TYR A C 1
ATOM 705 O O . TYR A 1 87 ? -1.176 5.277 -9.970 1.00 82.56 87 TYR A O 1
ATOM 713 N N . GLU A 1 88 ? -2.992 4.174 -9.241 1.00 81.12 88 GLU A N 1
ATOM 714 C CA . GLU A 1 88 ? -2.330 2.849 -9.138 1.00 81.12 88 GLU A CA 1
ATOM 715 C C . GLU A 1 88 ? -1.612 2.460 -10.444 1.00 81.12 88 GLU A C 1
ATOM 717 O O . GLU A 1 88 ? -0.535 1.861 -10.441 1.00 81.12 88 GLU A O 1
ATOM 722 N N . ASN A 1 89 ? -2.161 2.903 -11.578 1.00 70.81 89 ASN A N 1
ATOM 723 C CA . ASN A 1 89 ? -1.695 2.544 -12.914 1.00 70.81 89 ASN A CA 1
ATOM 724 C C . ASN A 1 89 ? -1.159 3.728 -13.731 1.00 70.81 89 ASN A C 1
ATOM 726 O O . ASN A 1 89 ? -0.805 3.534 -14.896 1.00 70.81 89 ASN A O 1
ATOM 730 N N . ASP A 1 90 ? -1.079 4.928 -13.155 1.00 76.56 90 ASP A N 1
ATOM 731 C CA . ASP A 1 90 ? -0.640 6.134 -13.877 1.00 76.56 90 ASP A CA 1
ATOM 732 C C . ASP A 1 90 ? 0.858 6.060 -14.238 1.00 76.56 90 ASP A C 1
ATOM 734 O O . ASP A 1 90 ? 1.305 6.482 -15.302 1.00 76.56 90 ASP A O 1
ATOM 738 N N . TYR A 1 91 ? 1.638 5.370 -13.403 1.00 69.31 91 TYR A N 1
ATOM 739 C CA . TYR A 1 91 ? 3.058 5.110 -13.641 1.00 69.31 91 TYR A CA 1
ATOM 740 C C . TYR A 1 91 ? 3.324 3.834 -14.437 1.00 69.31 91 TYR A C 1
ATOM 742 O O . TYR A 1 91 ? 4.455 3.350 -14.436 1.00 69.31 91 TYR A O 1
ATOM 750 N N . ASN A 1 92 ? 2.340 3.252 -15.129 1.00 65.50 92 ASN A N 1
ATOM 751 C CA . ASN A 1 92 ? 2.624 2.133 -16.022 1.00 65.50 92 ASN A CA 1
ATOM 752 C C . ASN A 1 92 ? 3.373 2.625 -17.270 1.00 65.50 92 ASN A C 1
ATOM 754 O O . ASN A 1 92 ? 2.825 2.781 -18.361 1.00 65.50 92 ASN A O 1
ATOM 758 N N . TYR A 1 93 ? 4.694 2.735 -17.099 1.00 56.66 93 TYR A N 1
ATOM 759 C CA . TYR A 1 93 ? 5.769 2.843 -18.089 1.00 56.66 93 TYR A CA 1
ATOM 760 C C . TYR A 1 93 ? 5.685 1.805 -19.239 1.00 56.66 93 TYR A C 1
ATOM 762 O O . TYR A 1 93 ? 6.499 1.840 -20.159 1.00 56.66 93 TYR A O 1
ATOM 770 N N . HIS A 1 94 ? 4.690 0.909 -19.242 1.00 57.66 94 HIS A N 1
ATOM 771 C CA . HIS A 1 94 ? 4.345 -0.012 -20.329 1.00 57.66 94 HIS A CA 1
ATOM 772 C C . HIS A 1 94 ? 3.855 0.674 -21.620 1.00 57.66 94 HIS A C 1
ATOM 774 O O . HIS A 1 94 ? 3.773 0.012 -22.654 1.00 57.66 94 HIS A O 1
ATOM 780 N N . ALA A 1 95 ? 3.555 1.978 -21.590 1.00 61.09 95 ALA A N 1
ATOM 781 C CA . ALA A 1 95 ? 3.169 2.757 -22.771 1.00 61.09 95 ALA A CA 1
ATOM 782 C C . ALA A 1 95 ? 4.350 3.394 -23.531 1.00 61.09 95 ALA A C 1
ATOM 784 O O . ALA A 1 95 ? 4.144 3.976 -24.598 1.00 61.09 95 ALA A O 1
ATOM 785 N N . PHE A 1 96 ? 5.588 3.292 -23.034 1.00 64.44 96 PHE A N 1
ATOM 786 C CA . PHE A 1 96 ? 6.740 3.691 -23.839 1.00 64.44 96 PHE A CA 1
ATOM 787 C C . PHE A 1 96 ? 7.041 2.572 -24.830 1.00 64.44 96 PHE A C 1
ATOM 789 O O . PHE A 1 96 ? 7.633 1.550 -24.481 1.00 64.44 96 PHE A O 1
ATOM 796 N N . ALA A 1 97 ? 6.623 2.760 -26.085 1.00 71.38 97 ALA A N 1
ATOM 797 C CA . ALA A 1 97 ? 7.152 1.970 -27.186 1.00 71.38 97 ALA A CA 1
ATOM 798 C C . ALA A 1 97 ? 8.682 1.993 -27.073 1.00 71.38 97 ALA A C 1
ATOM 800 O O . ALA A 1 97 ? 9.274 3.070 -26.956 1.00 71.38 97 ALA A O 1
ATOM 801 N N . GLY A 1 98 ? 9.311 0.815 -27.038 1.00 76.06 98 GLY A N 1
ATOM 802 C CA . GLY A 1 98 ? 10.764 0.724 -26.949 1.00 76.06 98 GLY A CA 1
ATOM 803 C C . GLY A 1 98 ? 11.405 1.641 -27.990 1.00 76.06 98 GLY A C 1
ATOM 804 O O . GLY A 1 98 ? 10.900 1.750 -29.106 1.00 76.06 98 GLY A O 1
ATOM 805 N N . LEU A 1 99 ? 12.508 2.295 -27.618 1.00 73.12 99 LEU A N 1
ATOM 806 C CA . LEU A 1 99 ? 13.208 3.335 -28.389 1.00 73.12 99 LEU A CA 1
ATOM 807 C C . LEU A 1 99 ? 13.559 2.929 -29.845 1.00 73.12 99 LEU A C 1
ATOM 809 O O . LEU A 1 99 ? 13.913 3.770 -30.673 1.00 73.12 99 LEU A O 1
ATOM 813 N N . GLY A 1 100 ? 13.408 1.647 -30.186 1.00 78.75 100 GLY A N 1
ATOM 814 C CA . GLY A 1 100 ? 13.481 1.138 -31.546 1.00 78.75 100 GLY A CA 1
ATOM 815 C C . GLY A 1 100 ? 14.879 1.330 -32.115 1.00 78.75 100 GLY A C 1
ATOM 816 O O . GLY A 1 100 ? 15.872 1.034 -31.458 1.00 78.75 100 GLY A O 1
ATOM 817 N N . 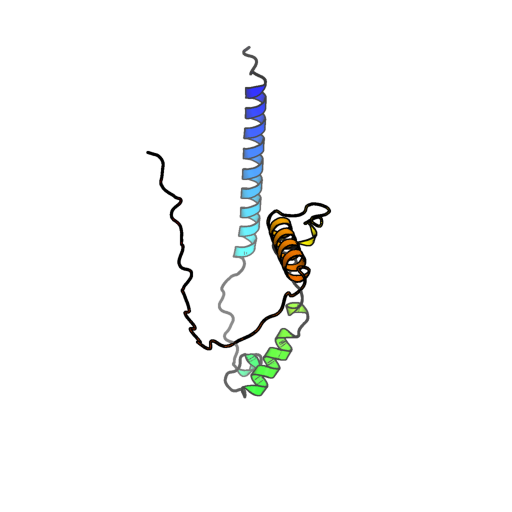SER A 1 101 ? 14.958 1.849 -33.337 1.00 79.69 101 SER A N 1
ATOM 818 C CA . SER A 1 101 ? 16.219 2.150 -34.022 1.00 79.69 101 SER A CA 1
ATOM 819 C C . SER A 1 101 ? 16.810 3.518 -33.664 1.00 79.69 101 SER A C 1
ATOM 821 O O . SER A 1 101 ? 17.770 3.956 -34.301 1.00 79.69 101 SER A O 1
ATOM 823 N N . VAL A 1 102 ? 16.223 4.248 -32.711 1.00 84.38 102 VAL A N 1
ATOM 824 C CA . VAL A 1 102 ? 16.686 5.593 -32.365 1.00 84.38 102 VAL A CA 1
ATOM 825 C C . VAL A 1 102 ? 17.888 5.485 -31.433 1.00 84.38 102 VAL A C 1
ATOM 827 O O . VAL A 1 102 ? 17.759 5.273 -30.233 1.00 84.38 102 VAL A O 1
ATOM 830 N N . VAL A 1 103 ? 19.084 5.672 -31.986 1.00 83.25 103 VAL A N 1
ATOM 831 C CA . VAL A 1 103 ? 20.296 5.826 -31.174 1.00 83.25 103 VAL A CA 1
ATOM 832 C C . VAL A 1 103 ? 20.312 7.242 -30.604 1.00 83.25 103 VAL A C 1
ATOM 834 O O . VAL A 1 103 ? 20.412 8.218 -31.358 1.00 83.25 103 VAL A O 1
ATOM 837 N N . THR A 1 104 ? 20.208 7.365 -29.280 1.00 87.94 104 THR A N 1
ATOM 838 C CA . THR A 1 104 ? 20.272 8.669 -28.608 1.00 87.94 104 THR A CA 1
ATOM 839 C C . THR A 1 104 ? 21.653 9.288 -28.764 1.00 87.94 104 THR A C 1
ATOM 841 O O . THR A 1 104 ? 22.651 8.605 -28.999 1.00 87.94 104 THR A O 1
ATOM 844 N N . HIS A 1 105 ? 21.720 10.608 -28.620 1.00 88.88 105 HIS A N 1
ATOM 845 C CA . HIS A 1 105 ? 22.974 11.343 -28.738 1.00 88.88 105 HIS A CA 1
ATOM 846 C C . HIS A 1 105 ? 24.053 10.826 -27.765 1.00 88.88 105 HIS A C 1
ATOM 848 O O . HIS A 1 105 ? 25.202 10.663 -28.163 1.00 88.88 105 HIS A O 1
ATOM 854 N N . GLU A 1 106 ? 23.671 10.455 -26.538 1.00 89.88 106 GLU A N 1
ATOM 855 C CA . GLU A 1 106 ? 24.609 9.894 -25.556 1.00 89.88 106 GLU A CA 1
ATOM 856 C C . GLU A 1 106 ? 25.116 8.499 -25.948 1.00 89.88 106 GLU A C 1
ATOM 858 O O . GLU A 1 106 ? 26.301 8.213 -25.797 1.00 89.88 106 GLU A O 1
ATOM 863 N N . MET A 1 107 ? 24.259 7.642 -26.519 1.00 88.81 107 MET A N 1
ATOM 864 C CA . MET A 1 107 ? 24.697 6.339 -27.033 1.00 88.81 107 MET A CA 1
ATOM 865 C C . MET A 1 107 ? 25.698 6.501 -28.182 1.00 88.81 107 MET A C 1
ATOM 867 O O . MET A 1 107 ? 26.679 5.763 -28.231 1.00 88.81 107 MET A O 1
ATOM 871 N N . LYS A 1 108 ? 25.493 7.487 -29.070 1.00 88.62 108 LYS A N 1
ATOM 872 C CA . LYS A 1 108 ? 26.459 7.811 -30.135 1.00 88.62 108 LYS A CA 1
ATOM 873 C C . LYS A 1 108 ? 27.800 8.244 -29.548 1.00 88.62 108 LYS A C 1
ATOM 875 O O . LYS A 1 108 ? 28.818 7.654 -29.887 1.00 88.62 108 LYS A O 1
ATOM 880 N N . ARG A 1 109 ? 27.785 9.182 -28.594 1.00 93.12 109 ARG A N 1
ATOM 881 C CA . ARG A 1 109 ? 28.995 9.662 -27.907 1.00 93.12 109 ARG A CA 1
ATOM 882 C C . ARG A 1 109 ? 29.757 8.530 -27.211 1.00 93.12 109 ARG A C 1
ATOM 884 O O . ARG A 1 109 ? 30.985 8.496 -27.232 1.00 93.12 109 ARG A O 1
ATOM 891 N N . MET A 1 110 ? 29.039 7.597 -26.587 1.00 90.44 110 MET A N 1
ATOM 892 C CA . MET A 1 110 ? 29.648 6.452 -25.911 1.00 90.44 110 MET A CA 1
ATOM 893 C C . MET A 1 110 ? 30.275 5.464 -26.902 1.00 90.44 110 MET A C 1
ATOM 895 O O . MET A 1 110 ? 31.388 5.004 -26.663 1.00 90.44 110 MET A O 1
ATOM 899 N N . LEU A 1 111 ? 29.594 5.168 -28.013 1.00 90.06 111 LEU A N 1
ATOM 900 C CA . LEU A 1 111 ? 30.134 4.316 -29.077 1.00 90.06 111 LEU A CA 1
ATOM 901 C C . LEU A 1 111 ? 31.374 4.939 -29.726 1.00 90.06 111 LEU A C 1
ATOM 903 O O . LEU A 1 111 ? 32.358 4.241 -29.936 1.00 90.06 111 LEU A O 1
ATOM 907 N N . GLU A 1 112 ? 31.361 6.248 -29.978 1.00 89.69 112 GLU A N 1
ATOM 908 C CA . GLU A 1 112 ? 32.523 6.985 -30.493 1.00 89.69 112 GLU A CA 1
ATOM 909 C C . GLU A 1 112 ? 33.716 6.907 -29.534 1.00 89.69 112 GLU A C 1
ATOM 911 O O . GLU A 1 112 ? 34.844 6.680 -29.966 1.00 89.69 112 GLU A O 1
ATOM 916 N N . ARG A 1 113 ? 33.475 7.022 -28.221 1.00 89.44 113 ARG A N 1
ATOM 917 C CA . ARG A 1 113 ? 34.530 6.857 -27.212 1.00 89.44 113 ARG A CA 1
ATOM 918 C C . ARG A 1 113 ? 35.097 5.436 -27.193 1.00 89.44 113 ARG A C 1
ATOM 920 O O . ARG A 1 113 ? 36.309 5.285 -27.091 1.00 89.44 113 ARG A O 1
ATOM 927 N N . GLN A 1 114 ? 34.244 4.416 -27.280 1.00 87.50 114 GLN A N 1
ATOM 928 C CA . GLN A 1 114 ? 34.685 3.016 -27.306 1.00 87.50 114 GLN A CA 1
ATOM 929 C C . GLN A 1 114 ? 35.475 2.692 -28.575 1.00 87.50 114 GLN A C 1
ATOM 931 O O . GLN A 1 114 ? 36.482 1.998 -28.496 1.00 87.50 114 GLN A O 1
ATOM 936 N N . LEU A 1 115 ? 35.051 3.225 -29.725 1.00 87.31 115 LEU A N 1
ATOM 937 C CA . LEU A 1 115 ? 35.781 3.088 -30.982 1.00 87.31 115 LEU A CA 1
ATOM 938 C C . LEU A 1 115 ? 37.167 3.734 -30.875 1.00 87.31 115 LEU A C 1
ATOM 940 O O . LEU A 1 115 ? 38.159 3.092 -31.183 1.00 87.31 115 LEU A O 1
ATOM 944 N N . ALA A 1 116 ? 37.248 4.963 -30.357 1.00 85.62 116 ALA A N 1
ATOM 945 C CA . ALA A 1 116 ? 38.521 5.656 -30.180 1.00 85.62 116 ALA A CA 1
ATOM 946 C C . ALA A 1 116 ? 39.469 4.924 -29.211 1.00 85.62 116 ALA A C 1
ATOM 948 O O . ALA A 1 116 ? 40.681 4.938 -29.405 1.00 85.62 116 ALA A O 1
ATOM 949 N N . GLU A 1 117 ? 38.933 4.280 -28.172 1.00 83.31 117 GLU A N 1
ATOM 950 C CA . GLU A 1 117 ? 39.712 3.464 -27.235 1.00 83.31 117 GLU A CA 1
ATOM 951 C C . GLU A 1 117 ? 40.184 2.146 -27.870 1.00 83.31 117 GLU A C 1
ATOM 953 O O . GLU A 1 117 ? 41.327 1.747 -27.656 1.00 83.31 117 GLU A O 1
ATOM 958 N N . ALA A 1 118 ? 39.352 1.508 -28.697 1.00 78.06 118 ALA A N 1
ATOM 959 C CA . ALA A 1 118 ? 39.728 0.322 -29.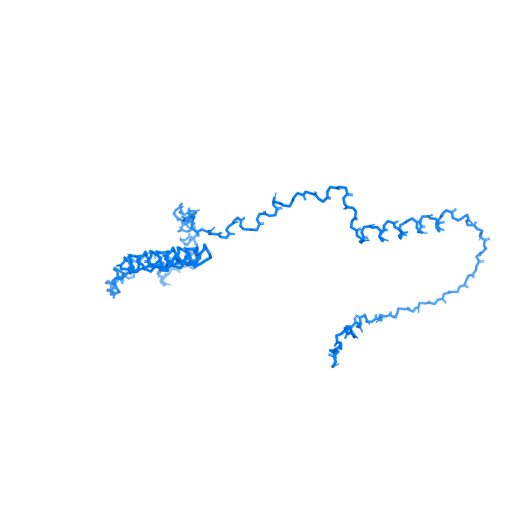464 1.00 78.06 118 ALA A CA 1
ATOM 960 C C . ALA A 1 118 ? 40.796 0.640 -30.526 1.00 78.06 118 ALA A C 1
ATOM 962 O O . ALA A 1 118 ? 41.809 -0.051 -30.592 1.00 78.06 118 ALA A O 1
ATOM 963 N N . ASP A 1 119 ? 40.634 1.736 -31.272 1.00 73.56 119 ASP A N 1
ATOM 964 C CA . ASP A 1 119 ? 41.621 2.224 -32.243 1.00 73.56 119 ASP A CA 1
ATOM 965 C C . ASP A 1 119 ? 42.943 2.614 -31.557 1.00 73.56 119 ASP A C 1
ATOM 967 O O . ASP A 1 119 ? 44.025 2.423 -32.112 1.00 73.56 119 ASP A O 1
ATOM 971 N N . ALA A 1 120 ? 42.881 3.146 -30.330 1.00 73.06 120 ALA A N 1
ATOM 972 C CA . ALA A 1 120 ? 44.066 3.431 -29.524 1.00 73.06 120 ALA A CA 1
ATOM 973 C C . ALA A 1 120 ? 44.738 2.154 -28.984 1.00 73.06 120 ALA A C 1
ATOM 975 O O . ALA A 1 120 ? 45.961 2.126 -28.854 1.00 73.06 120 ALA A O 1
ATOM 976 N N . ALA A 1 121 ? 43.968 1.103 -28.691 1.00 67.44 121 ALA A N 1
ATOM 977 C CA . ALA A 1 121 ? 44.471 -0.187 -28.219 1.00 67.44 121 ALA A CA 1
ATOM 978 C C . ALA A 1 121 ? 45.032 -1.079 -29.347 1.00 67.44 121 ALA A C 1
ATOM 980 O O . ALA A 1 121 ? 45.914 -1.897 -29.088 1.00 67.44 121 ALA A O 1
ATOM 981 N N . GLU A 1 122 ? 44.560 -0.920 -30.588 1.00 58.56 122 GLU A N 1
ATOM 982 C CA . GLU A 1 122 ? 45.079 -1.625 -31.771 1.00 58.56 122 GLU A CA 1
ATOM 983 C C . GLU A 1 122 ? 46.343 -0.984 -32.371 1.00 58.56 122 GLU A C 1
ATOM 985 O O . GLU A 1 122 ? 46.967 -1.570 -33.261 1.00 58.56 122 GLU A O 1
ATOM 990 N N . GLN A 1 123 ? 46.797 0.172 -31.866 1.00 51.78 123 GLN A N 1
ATOM 991 C CA . GLN A 1 123 ? 48.135 0.660 -32.201 1.00 51.78 123 GLN A CA 1
ATOM 992 C C . GLN A 1 123 ? 49.184 -0.308 -31.627 1.00 51.78 123 GLN A C 1
ATOM 994 O O . GLN A 1 123 ? 49.245 -0.497 -30.409 1.00 51.78 123 GLN A O 1
ATOM 999 N N . PRO A 1 124 ? 50.024 -0.944 -32.469 1.00 44.06 124 PRO A N 1
ATOM 1000 C CA . PRO A 1 124 ? 50.987 -1.917 -31.991 1.00 44.06 124 PRO A CA 1
ATOM 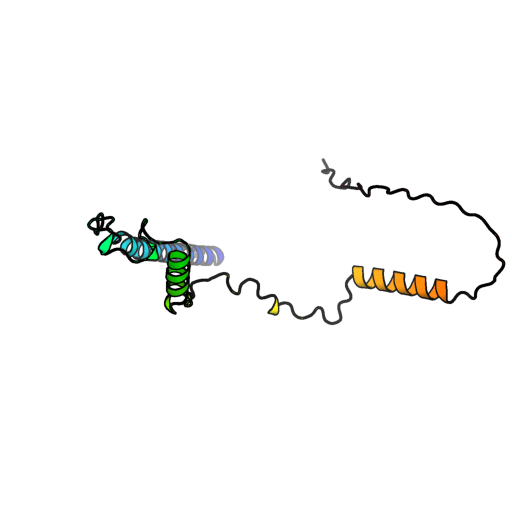1001 C C . PRO A 1 124 ? 51.976 -1.230 -31.056 1.00 44.06 124 PRO A C 1
ATOM 1003 O O . PRO A 1 124 ? 52.631 -0.250 -31.415 1.00 44.06 124 PRO A O 1
ATOM 1006 N N . ALA A 1 125 ? 52.085 -1.795 -29.856 1.00 50.16 125 ALA A N 1
ATOM 1007 C CA . ALA A 1 125 ? 53.085 -1.473 -28.860 1.00 50.16 125 ALA A CA 1
ATOM 1008 C C . ALA A 1 125 ? 54.495 -1.493 -29.477 1.00 50.16 125 ALA A C 1
ATOM 1010 O O . ALA A 1 125 ? 55.128 -2.542 -29.594 1.00 50.16 125 ALA A O 1
ATOM 1011 N N . ILE A 1 126 ? 55.012 -0.316 -29.833 1.00 39.88 126 ILE A N 1
ATOM 1012 C CA . ILE A 1 126 ? 56.452 -0.094 -29.936 1.00 39.88 126 ILE A CA 1
ATOM 1013 C C . ILE A 1 126 ? 56.928 0.180 -28.510 1.00 39.88 126 ILE A C 1
ATOM 1015 O O . ILE A 1 126 ? 56.823 1.279 -27.976 1.00 39.88 126 ILE A O 1
ATOM 1019 N N . THR A 1 127 ? 57.394 -0.886 -27.873 1.00 45.38 127 THR A N 1
ATOM 1020 C CA . THR A 1 127 ? 58.053 -0.895 -26.569 1.00 45.38 127 THR A CA 1
ATOM 1021 C C . THR A 1 127 ? 59.369 -0.117 -26.604 1.00 45.38 127 THR A C 1
ATOM 1023 O O . THR A 1 127 ? 60.202 -0.451 -27.442 1.00 45.38 127 THR A O 1
ATOM 1026 N N . VAL A 1 128 ? 59.620 0.764 -25.626 1.00 40.47 128 VAL A N 1
ATOM 1027 C CA . VAL A 1 128 ? 60.823 0.704 -24.760 1.00 40.47 128 VAL A CA 1
ATOM 1028 C C . VAL A 1 128 ? 60.465 1.266 -23.363 1.00 40.47 128 VAL A C 1
ATOM 1030 O O . VAL A 1 128 ? 59.858 2.334 -23.294 1.00 40.47 128 VAL A O 1
ATOM 1033 N N . PRO A 1 129 ? 60.802 0.568 -22.259 1.00 45.19 129 PRO A N 1
ATOM 1034 C CA . PRO A 1 129 ? 60.471 0.946 -20.883 1.00 45.19 129 PRO A CA 1
ATOM 1035 C C . PRO A 1 129 ? 61.605 1.730 -20.198 1.00 45.19 129 PRO A C 1
ATOM 1037 O O . PRO A 1 129 ? 62.768 1.482 -20.500 1.00 45.19 129 PRO A O 1
ATOM 1040 N N . ALA A 1 130 ? 61.274 2.593 -19.231 1.00 32.06 130 ALA A N 1
ATOM 1041 C CA . ALA A 1 130 ? 62.004 2.774 -17.963 1.00 32.06 130 ALA A CA 1
ATOM 1042 C C . ALA A 1 130 ? 61.405 3.922 -17.125 1.00 32.06 130 ALA A C 1
ATOM 1044 O O . ALA A 1 130 ? 61.352 5.058 -17.574 1.00 32.06 130 ALA A O 1
ATOM 1045 N N . GLU A 1 131 ? 61.002 3.549 -15.908 1.00 33.88 131 GLU A N 1
ATOM 1046 C CA . GLU A 1 131 ? 61.033 4.290 -14.636 1.00 33.88 131 GLU A CA 1
ATOM 1047 C C . GLU A 1 131 ? 60.503 5.727 -14.523 1.00 33.88 131 GLU A C 1
ATOM 1049 O O . GLU A 1 131 ? 60.976 6.675 -15.138 1.00 33.88 131 GLU A O 1
ATOM 1054 N N . GLY A 1 132 ? 59.606 5.892 -13.550 1.00 32.25 132 GLY A N 1
ATOM 1055 C CA . GLY A 1 132 ? 59.233 7.185 -12.995 1.00 32.25 132 GLY A CA 1
ATOM 1056 C C . GLY A 1 132 ? 57.980 7.058 -12.151 1.00 32.25 132 GLY A C 1
ATOM 1057 O O . GLY A 1 132 ? 56.888 7.379 -12.605 1.00 32.25 132 GLY A O 1
ATOM 1058 N N . ALA A 1 133 ? 58.131 6.522 -10.941 1.00 41.03 133 ALA A N 1
ATOM 1059 C CA . ALA A 1 133 ? 57.120 6.659 -9.906 1.00 41.03 133 ALA A CA 1
ATOM 1060 C C . ALA A 1 133 ? 56.807 8.148 -9.706 1.00 41.03 133 ALA A C 1
ATOM 1062 O O . ALA A 1 133 ? 57.740 8.929 -9.588 1.00 41.03 133 ALA A O 1
ATOM 1063 N N . GLU A 1 134 ? 55.531 8.516 -9.619 1.00 36.09 134 GLU A N 1
ATOM 1064 C CA . GLU A 1 134 ? 55.044 9.382 -8.545 1.00 36.09 134 GLU A CA 1
ATOM 1065 C C . GLU A 1 134 ? 53.516 9.425 -8.529 1.00 36.09 134 GLU A C 1
ATOM 1067 O O . GLU A 1 134 ? 52.828 9.679 -9.515 1.00 36.09 134 GLU A O 1
ATOM 1072 N N . GLN A 1 135 ? 53.000 9.081 -7.355 1.00 45.12 135 GLN A N 1
ATOM 1073 C CA . GLN A 1 135 ? 51.602 9.128 -6.988 1.00 45.12 135 GLN A CA 1
ATOM 1074 C C . GLN A 1 135 ? 51.228 10.589 -6.753 1.00 45.12 135 GLN A C 1
ATOM 1076 O O . GLN A 1 135 ? 51.822 11.230 -5.895 1.00 45.12 135 GLN A O 1
ATOM 1081 N N . HIS A 1 136 ? 50.195 11.086 -7.426 1.00 38.78 136 HIS A N 1
ATOM 1082 C CA . HIS A 1 136 ? 49.450 12.246 -6.948 1.00 38.78 136 HIS A CA 1
ATOM 1083 C C . HIS A 1 136 ? 47.958 12.003 -7.176 1.00 38.78 136 HIS A C 1
ATOM 1085 O O . HIS A 1 136 ? 47.423 12.167 -8.269 1.00 38.78 136 HIS A O 1
ATOM 1091 N N . ASN A 1 137 ? 47.297 11.552 -6.107 1.00 45.97 137 ASN A N 1
ATOM 1092 C CA . ASN A 1 137 ? 45.856 11.679 -5.952 1.00 45.97 137 ASN A CA 1
ATOM 1093 C C . ASN A 1 137 ? 45.552 13.167 -5.791 1.00 45.97 137 ASN A C 1
ATOM 1095 O O . ASN A 1 137 ? 45.879 13.728 -4.746 1.00 45.97 137 ASN A O 1
ATOM 1099 N N . ASP A 1 138 ? 44.895 13.778 -6.774 1.00 42.41 138 ASP A N 1
ATOM 1100 C CA . ASP A 1 138 ? 44.229 15.057 -6.558 1.00 42.41 138 ASP A CA 1
ATOM 1101 C C . ASP A 1 138 ? 42.742 14.937 -6.896 1.00 42.41 138 ASP A C 1
ATOM 1103 O O . ASP A 1 138 ? 42.316 14.747 -8.038 1.00 42.41 138 ASP A O 1
ATOM 1107 N N . THR A 1 139 ? 41.947 14.957 -5.831 1.00 51.19 139 THR A N 1
ATOM 1108 C CA . THR A 1 139 ? 40.488 14.887 -5.864 1.00 51.19 139 THR A CA 1
ATOM 1109 C C . THR A 1 139 ? 39.974 16.274 -6.216 1.00 51.19 139 THR A C 1
ATOM 1111 O O . THR A 1 139 ? 39.606 17.052 -5.338 1.00 51.19 139 THR A O 1
ATOM 1114 N N . GLN A 1 140 ? 39.958 16.612 -7.505 1.00 47.88 140 GLN A N 1
ATOM 1115 C CA . GLN A 1 140 ? 39.439 17.904 -7.938 1.00 47.88 140 GLN A CA 1
ATOM 1116 C C . GLN A 1 140 ? 37.915 17.841 -8.101 1.00 47.88 140 GLN A C 1
ATOM 1118 O O . GLN A 1 140 ? 37.367 17.302 -9.065 1.00 47.88 140 GLN A O 1
ATOM 1123 N N . SER A 1 141 ? 37.244 18.387 -7.089 1.00 42.12 141 SER A N 1
ATOM 1124 C CA . SER A 1 141 ? 35.806 18.635 -6.997 1.00 42.12 141 SER A CA 1
ATOM 1125 C C . SER A 1 141 ? 35.242 19.245 -8.290 1.00 42.12 141 SER A C 1
ATOM 1127 O O . SER A 1 141 ? 35.616 20.349 -8.688 1.00 42.12 141 SER A O 1
ATOM 1129 N N . ARG A 1 142 ? 34.328 18.531 -8.962 1.00 44.22 142 ARG A N 1
ATOM 1130 C CA . ARG A 1 142 ? 33.600 19.021 -10.144 1.00 44.22 142 ARG A CA 1
ATOM 1131 C C . ARG A 1 142 ? 32.452 19.937 -9.717 1.00 44.22 142 ARG A C 1
ATOM 1133 O O . ARG A 1 142 ? 31.291 19.549 -9.782 1.00 44.22 142 ARG A O 1
ATOM 1140 N N . ASN A 1 143 ? 32.779 21.163 -9.325 1.00 50.94 143 ASN A N 1
ATOM 1141 C CA . ASN A 1 143 ? 31.805 22.247 -9.214 1.00 50.94 143 ASN A CA 1
ATOM 1142 C C . ASN A 1 143 ? 31.914 23.153 -10.446 1.00 50.94 143 ASN A C 1
ATOM 1144 O O . ASN A 1 143 ? 32.542 24.200 -10.382 1.00 50.94 143 ASN A O 1
ATOM 1148 N N . ASN A 1 144 ? 31.289 22.754 -11.556 1.00 44.75 144 ASN A N 1
ATOM 1149 C CA . ASN A 1 144 ? 30.950 23.675 -12.645 1.00 44.75 144 ASN A CA 1
ATOM 1150 C C . ASN A 1 144 ? 29.427 23.680 -12.773 1.00 44.75 144 ASN A C 1
ATOM 1152 O O . ASN A 1 144 ? 28.840 22.884 -13.503 1.00 44.75 144 ASN A O 1
ATOM 1156 N N . ARG A 1 145 ? 28.806 24.528 -11.954 1.00 42.78 145 ARG A N 1
ATOM 1157 C CA . ARG A 1 145 ? 27.378 24.822 -11.954 1.00 42.78 145 ARG A CA 1
ATOM 1158 C C . ARG A 1 145 ? 27.207 26.153 -12.686 1.00 42.78 145 ARG A C 1
ATOM 1160 O O . ARG A 1 145 ? 27.665 27.166 -12.179 1.00 42.78 145 ARG A O 1
ATOM 1167 N N . ASP A 1 146 ? 26.564 26.083 -13.848 1.00 54.31 146 ASP A N 1
ATOM 1168 C CA . ASP A 1 146 ? 25.548 27.051 -14.273 1.00 54.31 146 ASP A CA 1
ATOM 1169 C C . ASP A 1 146 ? 26.010 28.511 -14.505 1.00 54.31 146 ASP A C 1
ATOM 1171 O O . ASP A 1 146 ? 25.846 29.375 -13.650 1.00 54.31 146 ASP A O 1
ATOM 1175 N N . GLU A 1 147 ? 26.573 28.792 -15.689 1.00 56.84 147 GLU A N 1
ATOM 1176 C CA . GLU A 1 147 ? 26.906 30.156 -16.170 1.00 56.84 147 GLU A CA 1
ATOM 1177 C C . GLU A 1 147 ? 26.192 30.515 -17.497 1.00 56.84 147 GLU A C 1
ATOM 1179 O O . GLU A 1 147 ? 26.596 31.456 -18.177 1.00 56.84 147 GLU A O 1
ATOM 1184 N N . GLU A 1 148 ? 25.119 29.810 -17.885 1.00 54.38 148 GLU A N 1
ATOM 1185 C CA . GLU A 1 148 ? 24.402 30.083 -19.152 1.00 54.38 148 GLU A CA 1
ATOM 1186 C C . GLU A 1 148 ? 23.000 30.698 -19.009 1.00 54.38 148 GLU A C 1
ATOM 1188 O O . GLU A 1 148 ? 22.297 30.820 -20.007 1.00 54.38 148 GLU A O 1
ATOM 1193 N N . ASP A 1 149 ? 22.609 31.184 -17.827 1.00 56.62 149 ASP A N 1
ATOM 1194 C CA . ASP A 1 149 ? 21.351 31.931 -17.669 1.00 56.62 149 ASP A CA 1
ATOM 1195 C C . ASP A 1 149 ? 21.619 33.418 -17.379 1.00 56.62 149 ASP A C 1
ATOM 1197 O O . ASP A 1 149 ? 21.530 33.913 -16.253 1.00 56.62 149 ASP A O 1
ATOM 12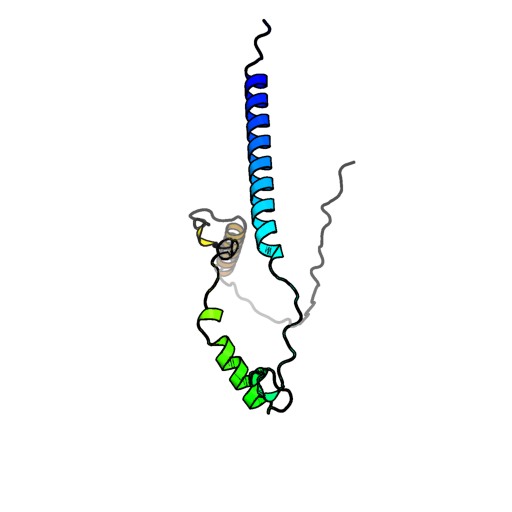01 N N . LYS A 1 150 ? 22.008 34.157 -18.428 1.00 60.19 150 LYS A N 1
ATOM 1202 C CA . LYS A 1 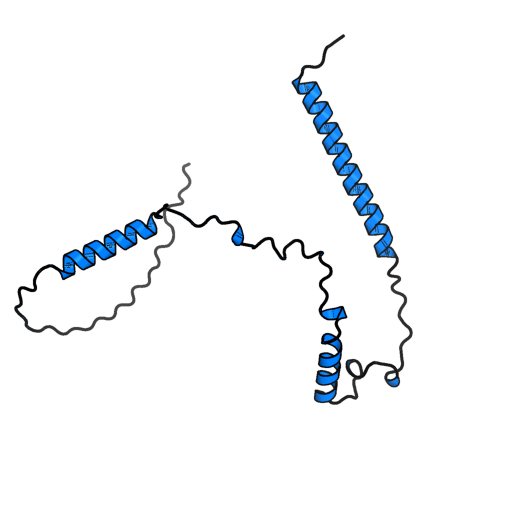150 ? 21.982 35.628 -18.422 1.00 60.19 150 LYS A CA 1
ATOM 1203 C C . LYS A 1 150 ? 20.758 36.096 -19.212 1.00 60.19 150 L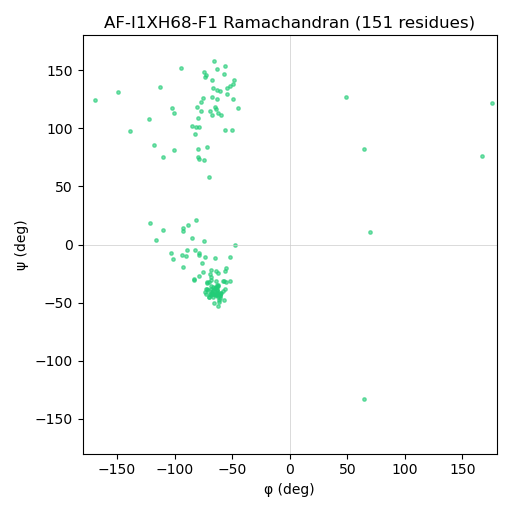YS A C 1
ATOM 1205 O O . LYS A 1 150 ? 20.700 35.840 -20.416 1.00 60.19 150 LYS A O 1
ATOM 1210 N N . PRO A 1 151 ? 19.798 36.806 -18.591 1.00 56.12 151 PRO A N 1
ATOM 1211 C CA . PRO A 1 151 ? 18.655 37.336 -19.316 1.00 56.12 151 PRO A CA 1
ATOM 1212 C C . PRO A 1 151 ? 19.123 38.426 -20.284 1.00 56.12 151 PRO A C 1
ATOM 1214 O O . PRO A 1 151 ? 19.808 39.374 -19.894 1.00 56.12 151 PRO A O 1
ATOM 1217 N N . ILE A 1 152 ? 18.751 38.279 -21.555 1.00 57.06 152 ILE A N 1
ATOM 1218 C CA . ILE A 1 152 ? 18.888 39.327 -22.566 1.00 57.06 152 ILE A CA 1
ATOM 1219 C C . ILE A 1 152 ? 17.975 40.482 -22.133 1.00 57.06 152 ILE A C 1
ATOM 1221 O O . ILE A 1 152 ? 16.764 40.295 -22.010 1.00 57.06 152 ILE A O 1
ATOM 1225 N N . ALA A 1 153 ? 18.584 41.633 -21.845 1.00 55.47 153 ALA A N 1
ATOM 1226 C CA . ALA A 1 153 ? 17.898 42.896 -21.581 1.00 55.47 153 ALA A CA 1
ATOM 1227 C C . ALA A 1 153 ? 17.398 43.546 -22.878 1.00 55.47 153 ALA A C 1
ATOM 1229 O O . ALA A 1 153 ? 18.079 43.383 -23.919 1.00 55.47 153 ALA A O 1
#

Mean predicted aligned error: 22.1 Å

pLDDT: mean 71.05, std 17.8, range [32.06, 94.81]

Foldseek 3Di:
DDDDDPVRVVVVVVVVVVVVVVVVVVVVVVVVVVVVVPPPPDPDPPDDLVPDQQLPHPPHDPVVNVVSVVVVCPDVVVVDDPPPPPPPCVPVPVPPDPPPPDQDPVNVVVVVVVVVVVVVVPPDDPDDDDDDDDDDDDPDDPPPDDDPDDDDD

Solvent-accessible surface area (backbone atoms only — not comparable to full-atom values): 10281 Å² total; per-residue (Å²): 133,87,78,73,51,75,64,57,53,48,52,53,52,50,54,52,50,56,52,52,51,50,53,53,50,53,55,50,49,54,60,53,54,65,63,64,71,72,71,70,88,65,81,72,78,86,68,54,71,85,76,46,57,71,59,72,40,82,94,49,58,69,66,61,29,51,51,44,46,56,56,58,65,64,37,67,80,71,69,57,76,90,82,74,62,83,61,78,64,71,76,56,70,82,74,59,73,71,70,75,90,63,76,48,72,65,59,51,56,51,50,53,50,52,50,55,51,49,59,59,65,68,52,78,84,81,83,83,88,82,90,80,90,80,90,76,92,75,90,77,78,87,80,84,78,86,88,83,87,73,84,85,127

Organism: Methylophaga nitratireducenticrescens (NCBI:txid754476)

Secondary structure (DSSP, 8-state):
-----HHHHHHHHHHHHHHHHHHHHHHHHHHHHHHHTT----------TTTS-TTT-SSS-HHHHHHHHHHHHTSGGGT---S--TTTTTT-GGGS---TT---HHHHHHHHHHHHHHHHHSS--------------------------PPP-

InterPro domains:
  IPR021735 Protein of unknown function DUF3306 [PF11748] (51-92)

Radius of gyration: 35.84 Å; Cα contacts (8 Å, |Δi|>4): 17; chains: 1; bounding box: 95×54×70 Å

Sequence (153 aa):
MNEKSPSERFLSRWSRRKQQTNIAEETATEKSALTEQNLTDEPAPAKEPADLPLWQREDVDPETKKQALRNLFRKPGFTQTDGLEEYENDYNYHAFAGLGSVVTHEMKRMLERQLAEADAAEQPAITVPAEGAEQHNDTQSRNNRDEEDKPIA